Protein AF-A0A545ATY7-F1 (afdb_monomer_lite)

pLDDT: mean 89.37, std 6.81, range [50.31, 97.44]

Secondary structure (DSSP, 8-state):
---SS-TT------EE-SS-EE----TTHHHHHHHHHHTTHHHHHTSTT-TT---S----HHHHHHHHHHHHHHHHHHH---SS------

Sequence (90 aa):
MGEFVPAGFDPPSALVTDDFRLEPLDDQHNERDYDAWTSSVDFIHALPGFETWKWPKPMSRAELDRPLYEAVARWLEQSWPFAELVYAPR

Structure (mmCIF, N/CA/C/O backbone):
data_AF-A0A545ATY7-F1
#
_entry.id   AF-A0A545ATY7-F1
#
loop_
_atom_site.group_PDB
_atom_site.id
_atom_site.type_symbol
_atom_site.label_atom_id
_atom_site.label_alt_id
_atom_site.labe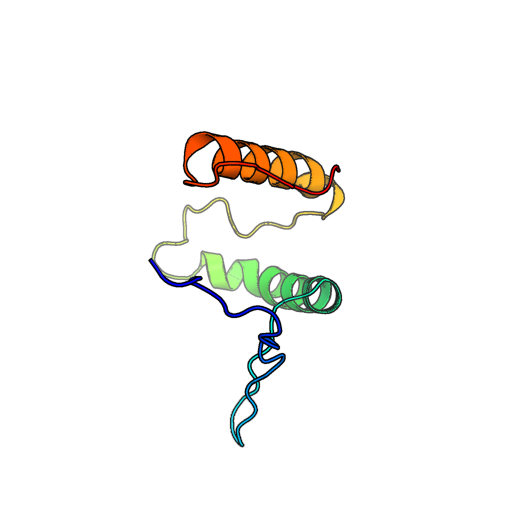l_comp_id
_atom_site.label_asym_id
_atom_site.label_entity_id
_atom_site.label_seq_id
_atom_site.pdbx_PDB_ins_code
_atom_site.Cartn_x
_atom_site.Cartn_y
_atom_site.Cartn_z
_atom_site.occupancy
_atom_site.B_iso_or_equiv
_atom_site.auth_seq_id
_atom_site.auth_comp_id
_atom_site.auth_asym_id
_atom_site.auth_atom_id
_atom_site.pdbx_PDB_model_num
ATOM 1 N N . MET A 1 1 ? -24.553 12.476 21.792 1.00 50.31 1 MET A N 1
ATOM 2 C CA . MET A 1 1 ? -23.931 11.741 20.672 1.00 50.31 1 MET A CA 1
ATOM 3 C C . MET A 1 1 ? -23.617 10.350 21.178 1.00 50.31 1 MET A C 1
ATOM 5 O O . MET A 1 1 ? -23.022 10.260 22.243 1.00 50.31 1 MET A O 1
ATOM 9 N N . GLY A 1 2 ? -24.097 9.307 20.500 1.00 67.19 2 GLY A N 1
ATOM 10 C CA . GLY A 1 2 ? -23.660 7.936 20.777 1.00 67.19 2 GLY A CA 1
ATOM 11 C C . GLY A 1 2 ? -22.255 7.702 20.222 1.00 67.19 2 GLY A C 1
ATOM 12 O O . GLY A 1 2 ? -21.806 8.457 19.360 1.00 67.19 2 GLY A O 1
ATOM 13 N N . GLU A 1 3 ? -21.566 6.690 20.736 1.00 80.31 3 GLU A N 1
ATOM 14 C CA . GLU A 1 3 ? -20.262 6.258 20.230 1.00 80.31 3 GLU A CA 1
ATOM 15 C C . GLU A 1 3 ? -20.398 5.793 18.766 1.00 80.31 3 GLU A C 1
ATOM 17 O O . GLU A 1 3 ? -21.330 5.057 18.443 1.00 80.31 3 GLU A O 1
ATOM 22 N N . PHE A 1 4 ? -19.515 6.249 17.866 1.00 81.38 4 PHE A N 1
ATOM 23 C CA . PHE A 1 4 ? -19.557 5.875 16.440 1.00 81.38 4 PHE A CA 1
ATOM 24 C C . PHE A 1 4 ? -19.341 4.367 16.236 1.00 81.38 4 PHE A C 1
ATOM 26 O O . PHE A 1 4 ? -19.946 3.772 15.346 1.00 81.38 4 PHE A O 1
ATOM 33 N N . VAL A 1 5 ? -18.521 3.752 17.094 1.00 86.19 5 VAL A N 1
ATOM 34 C CA . VAL A 1 5 ? -18.264 2.309 17.135 1.00 86.19 5 VAL A CA 1
ATOM 35 C C . VAL A 1 5 ? -18.545 1.821 18.555 1.00 86.19 5 VAL A C 1
ATOM 37 O O . VAL A 1 5 ? -17.908 2.323 19.474 1.00 86.19 5 VAL A O 1
ATOM 40 N N . PRO A 1 6 ? -19.468 0.869 18.770 1.00 90.25 6 PRO A N 1
ATOM 41 C CA . PRO A 1 6 ? -19.734 0.349 20.105 1.00 90.25 6 PRO A CA 1
ATOM 42 C C . PRO A 1 6 ? -18.501 -0.314 20.723 1.00 90.25 6 PRO A C 1
ATOM 44 O O . PRO A 1 6 ? -17.808 -1.088 20.057 1.00 90.25 6 PRO A O 1
ATOM 47 N N . ALA A 1 7 ? -18.287 -0.098 22.021 1.00 86.00 7 ALA A N 1
ATOM 48 C CA . ALA A 1 7 ? -17.352 -0.905 22.796 1.00 86.00 7 ALA A CA 1
ATOM 49 C C . ALA A 1 7 ? -17.647 -2.412 22.612 1.00 86.00 7 ALA A C 1
ATOM 51 O O . ALA A 1 7 ? -18.742 -2.885 22.921 1.00 86.00 7 ALA A O 1
ATOM 52 N N . GLY A 1 8 ? -16.667 -3.163 22.094 1.00 88.69 8 GLY A N 1
ATOM 53 C CA . GLY A 1 8 ? -16.794 -4.599 21.803 1.00 88.69 8 GLY A CA 1
ATOM 54 C C . GLY A 1 8 ? -17.239 -4.949 20.379 1.00 88.69 8 GLY A C 1
ATOM 55 O O . GLY A 1 8 ? -17.521 -6.115 20.115 1.00 88.69 8 GLY A O 1
ATOM 56 N N . PHE A 1 9 ? -17.306 -3.978 19.463 1.00 90.75 9 PHE A N 1
ATOM 57 C CA . PHE A 1 9 ? -17.463 -4.266 18.039 1.00 90.75 9 PHE A CA 1
ATOM 58 C C . PHE A 1 9 ? -16.293 -5.119 17.526 1.00 90.75 9 PHE A C 1
ATOM 60 O O . PHE A 1 9 ? -15.137 -4.706 17.616 1.00 90.75 9 PHE A O 1
ATOM 67 N N . ASP A 1 10 ? -16.610 -6.289 16.974 1.00 89.81 10 ASP A N 1
ATOM 68 C CA . ASP A 1 10 ? -15.651 -7.175 16.316 1.00 89.81 10 ASP A CA 1
ATOM 69 C C . ASP A 1 10 ? -15.694 -6.925 14.797 1.00 89.81 10 ASP A C 1
ATOM 71 O O . ASP A 1 10 ? -16.700 -7.256 14.155 1.00 89.81 10 ASP A O 1
ATOM 75 N N . PRO A 1 11 ? -14.676 -6.270 14.205 1.00 88.06 11 PRO A N 1
ATOM 76 C CA . PRO A 1 11 ? -14.682 -5.964 12.783 1.00 88.06 11 PRO A CA 1
ATOM 77 C C . PRO A 1 11 ? -14.592 -7.252 11.948 1.00 88.06 11 PRO A C 1
ATOM 79 O O . PRO A 1 11 ? -13.779 -8.128 12.244 1.00 88.06 11 PRO A O 1
ATOM 82 N N . PRO A 1 12 ? -15.376 -7.374 10.862 1.00 89.81 12 PRO A N 1
ATOM 83 C CA . PRO A 1 12 ? -15.311 -8.549 10.006 1.00 89.81 12 PRO A CA 1
ATOM 84 C C . PRO A 1 12 ? -13.929 -8.668 9.354 1.00 89.81 12 PRO A C 1
ATOM 86 O O . PRO A 1 12 ? -13.427 -7.720 8.751 1.00 89.81 12 PRO A O 1
ATOM 89 N N . SER A 1 13 ? -13.338 -9.859 9.444 1.00 90.56 13 SER A N 1
ATOM 90 C CA . SER A 1 13 ? -12.016 -10.155 8.882 1.00 90.56 13 SER A CA 1
ATOM 91 C C . SER A 1 13 ? -12.055 -10.577 7.414 1.00 90.56 13 SER A C 1
ATOM 93 O O . SER A 1 13 ? -11.035 -10.498 6.738 1.00 90.56 13 SER A O 1
ATOM 95 N N . ALA A 1 14 ? -13.209 -11.016 6.902 1.00 93.38 14 ALA A N 1
ATOM 96 C CA . ALA A 1 14 ? -13.392 -11.307 5.486 1.00 93.38 14 ALA A CA 1
ATOM 97 C C . ALA A 1 14 ? -14.871 -11.349 5.067 1.00 93.38 14 ALA A C 1
ATOM 99 O O . ALA A 1 14 ? -15.755 -11.639 5.872 1.00 93.38 14 ALA A O 1
ATOM 100 N N . LEU A 1 15 ? -15.114 -11.152 3.772 1.00 94.19 15 LEU A N 1
ATOM 101 C CA . LEU A 1 15 ? -16.337 -11.524 3.062 1.00 94.19 15 LEU A C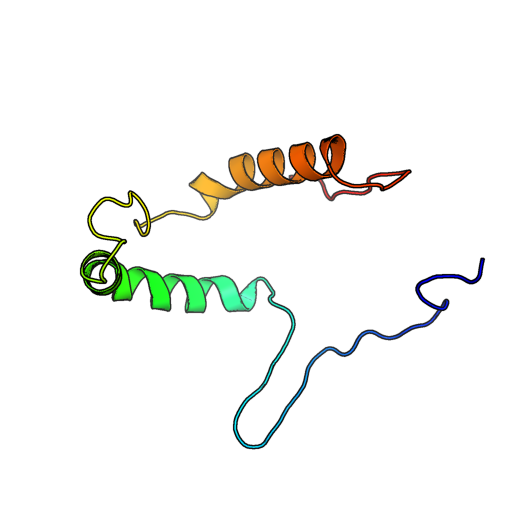A 1
ATOM 102 C C . LEU A 1 15 ? -15.978 -12.598 2.032 1.00 94.19 15 LEU A C 1
ATOM 104 O O . LEU A 1 15 ? -15.129 -12.363 1.178 1.00 94.19 15 LEU A O 1
ATOM 108 N N . VAL A 1 16 ? -16.622 -13.763 2.096 1.00 96.38 16 VAL A N 1
ATOM 109 C CA . VAL A 1 16 ? -16.393 -14.873 1.158 1.00 96.38 16 VAL A CA 1
ATOM 110 C C . VAL A 1 16 ? -17.683 -15.169 0.409 1.00 96.38 16 VAL A C 1
ATOM 112 O O . VAL A 1 16 ? -18.742 -15.305 1.017 1.00 96.38 16 VAL A O 1
ATOM 115 N N . THR A 1 17 ? -17.573 -15.272 -0.908 1.00 96.69 17 THR A N 1
ATOM 116 C CA . THR A 1 17 ? -18.628 -15.687 -1.836 1.00 96.69 17 THR A CA 1
ATOM 117 C C . THR A 1 17 ? -18.100 -16.828 -2.707 1.00 96.69 17 THR A C 1
ATOM 119 O O . THR A 1 17 ? -16.919 -17.169 -2.616 1.00 96.69 17 THR A O 1
ATOM 122 N N . ASP A 1 18 ? -18.946 -17.400 -3.563 1.00 97.25 18 ASP A N 1
ATOM 123 C CA . ASP A 1 18 ? -18.511 -18.429 -4.517 1.00 97.25 18 ASP A CA 1
ATOM 124 C C . ASP A 1 18 ? -17.508 -17.882 -5.552 1.00 97.25 18 ASP A C 1
ATOM 126 O O . ASP A 1 18 ? -16.654 -18.624 -6.036 1.00 97.25 18 ASP A O 1
ATOM 130 N N . ASP A 1 19 ? -17.575 -16.581 -5.853 1.00 97.44 19 ASP A N 1
ATOM 131 C CA . ASP A 1 19 ? -16.765 -15.941 -6.894 1.00 97.44 19 ASP A CA 1
ATOM 132 C C . ASP A 1 19 ? -15.500 -15.2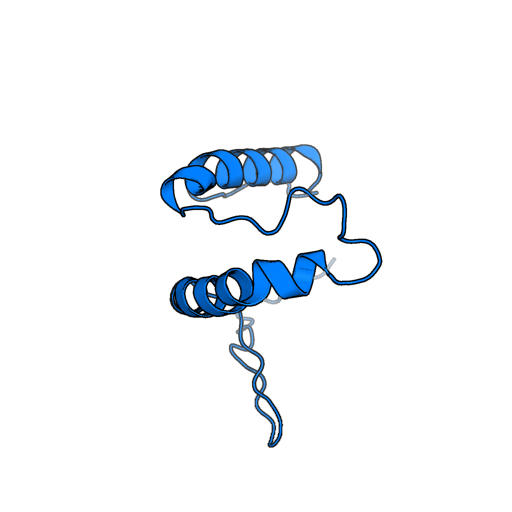66 -6.346 1.00 97.44 19 ASP A C 1
ATOM 134 O O . ASP A 1 19 ? -14.473 -15.200 -7.024 1.00 97.44 19 ASP A O 1
ATOM 138 N N . PHE A 1 20 ? -15.564 -14.714 -5.132 1.00 94.75 20 PHE A N 1
ATOM 139 C CA . PHE A 1 20 ? -14.475 -13.912 -4.580 1.00 94.75 20 PHE A CA 1
ATOM 140 C C . PHE A 1 20 ? -14.428 -13.886 -3.052 1.00 94.75 20 PHE A C 1
ATOM 142 O O . PHE A 1 20 ? -15.425 -14.081 -2.350 1.00 94.75 20 PHE A O 1
ATOM 149 N N . ARG A 1 21 ? -13.237 -13.549 -2.549 1.00 93.44 21 ARG A N 1
ATOM 150 C CA . ARG A 1 21 ? -12.946 -13.259 -1.146 1.00 93.44 21 ARG A CA 1
ATOM 151 C C . ARG A 1 21 ? -12.416 -11.832 -1.021 1.00 93.44 21 ARG A C 1
ATOM 153 O O . ARG A 1 21 ? -11.507 -11.455 -1.752 1.00 93.44 21 ARG A O 1
ATOM 160 N N . LEU A 1 22 ? -12.973 -11.065 -0.090 1.00 93.19 22 LEU A N 1
ATOM 161 C CA . LEU A 1 22 ? -12.447 -9.770 0.339 1.00 93.19 22 LEU A CA 1
ATOM 162 C C . LEU A 1 22 ? -11.932 -9.911 1.763 1.00 93.19 22 LEU A C 1
ATOM 164 O O . LEU A 1 22 ? -12.666 -10.381 2.626 1.00 93.19 22 LEU A O 1
ATOM 168 N N . GLU A 1 23 ? -10.707 -9.481 2.014 1.00 91.88 23 GLU A N 1
ATOM 169 C CA . GLU A 1 23 ? -10.104 -9.415 3.344 1.00 91.88 23 GLU A CA 1
ATOM 170 C C . GLU A 1 23 ? -9.257 -8.140 3.460 1.00 91.88 23 GLU A C 1
ATOM 172 O O . GLU A 1 23 ? -8.828 -7.605 2.431 1.00 91.88 23 GLU A O 1
ATOM 177 N N . PRO A 1 24 ? -9.052 -7.592 4.672 1.00 89.81 24 PRO A N 1
ATOM 178 C CA . PRO A 1 24 ? -8.123 -6.491 4.874 1.00 89.81 24 PRO A CA 1
ATOM 179 C C . PRO A 1 24 ? -6.721 -6.862 4.387 1.00 89.81 24 PRO A C 1
ATOM 181 O O . PRO A 1 24 ? -6.234 -7.958 4.659 1.00 89.81 24 PRO A O 1
ATOM 184 N N . LEU A 1 25 ? -6.067 -5.927 3.697 1.00 87.12 25 LEU A N 1
ATOM 185 C CA . LEU A 1 25 ? -4.671 -6.091 3.308 1.00 87.12 25 LEU A CA 1
ATOM 186 C C . LEU A 1 25 ? -3.781 -6.167 4.550 1.00 87.12 25 LEU A C 1
ATOM 188 O O . LEU A 1 25 ? -3.970 -5.437 5.525 1.00 87.12 25 LEU A O 1
ATOM 192 N N . ASP A 1 26 ? -2.774 -7.022 4.466 1.00 84.00 26 ASP A N 1
ATOM 193 C CA . ASP A 1 26 ? -1.759 -7.233 5.490 1.00 84.00 26 ASP A CA 1
ATOM 194 C C . ASP A 1 26 ? -0.383 -7.442 4.819 1.00 84.00 26 ASP A C 1
ATOM 196 O O . ASP A 1 26 ? -0.263 -7.482 3.589 1.00 84.00 26 ASP A O 1
ATOM 200 N N . ASP A 1 27 ? 0.663 -7.601 5.630 1.00 84.75 27 ASP A N 1
ATOM 201 C CA . ASP A 1 27 ? 2.035 -7.702 5.128 1.00 84.75 27 ASP A CA 1
ATOM 202 C C . ASP A 1 27 ? 2.285 -8.933 4.230 1.00 84.75 27 ASP A C 1
ATOM 204 O O . ASP A 1 27 ? 3.137 -8.852 3.343 1.00 84.75 27 ASP A O 1
ATOM 208 N N . GLN A 1 28 ? 1.556 -10.047 4.404 1.00 84.38 28 GLN A N 1
ATOM 209 C CA . GLN A 1 28 ? 1.747 -11.264 3.587 1.00 84.38 28 GLN A CA 1
ATOM 210 C C . GLN A 1 28 ? 1.227 -11.089 2.150 1.00 84.38 28 GLN A C 1
ATOM 212 O O . GLN A 1 28 ? 1.645 -11.825 1.254 1.00 84.38 28 GLN A O 1
ATOM 217 N N . HIS A 1 29 ? 0.354 -10.109 1.896 1.00 86.88 29 HIS A N 1
ATOM 218 C CA . HIS A 1 29 ? -0.125 -9.810 0.544 1.00 86.88 29 HIS A CA 1
ATOM 219 C C . HIS A 1 29 ? 0.889 -9.012 -0.286 1.00 86.88 29 HIS A C 1
ATOM 221 O O . HIS A 1 29 ? 0.872 -9.102 -1.515 1.00 86.88 29 HIS A O 1
ATOM 227 N N . ASN A 1 30 ? 1.791 -8.269 0.366 1.00 86.31 30 ASN A N 1
ATOM 228 C CA . ASN A 1 30 ? 2.660 -7.293 -0.296 1.00 86.31 30 ASN A CA 1
ATOM 229 C C . ASN A 1 30 ? 3.585 -7.912 -1.351 1.00 86.31 30 ASN A C 1
ATOM 231 O O . ASN A 1 30 ? 3.768 -7.316 -2.406 1.00 86.31 30 ASN A O 1
ATOM 235 N N . GLU A 1 31 ? 4.169 -9.087 -1.093 1.00 88.00 31 GLU A N 1
ATOM 236 C CA . GLU A 1 31 ? 5.081 -9.736 -2.052 1.00 88.00 31 GLU A CA 1
ATOM 237 C C . GLU A 1 31 ? 4.345 -10.166 -3.326 1.00 88.00 31 GLU A C 1
ATOM 239 O O . GLU A 1 31 ? 4.793 -9.884 -4.434 1.00 88.00 31 GLU A O 1
ATOM 244 N N . ARG A 1 32 ? 3.168 -10.784 -3.174 1.00 88.50 32 ARG A N 1
ATOM 245 C CA . ARG A 1 32 ? 2.356 -11.243 -4.309 1.00 88.50 32 ARG A CA 1
ATOM 246 C C . ARG A 1 32 ? 1.813 -10.081 -5.131 1.00 88.50 32 ARG A C 1
ATOM 248 O O . ARG A 1 32 ? 1.771 -10.180 -6.354 1.00 88.50 32 ARG A O 1
ATOM 255 N N . ASP A 1 33 ? 1.389 -9.008 -4.467 1.00 88.69 33 ASP A N 1
ATOM 256 C CA . ASP A 1 33 ? 0.958 -7.786 -5.143 1.00 88.69 33 ASP A CA 1
ATOM 257 C C . ASP A 1 33 ? 2.129 -7.146 -5.898 1.00 88.69 33 ASP A C 1
ATOM 259 O O . ASP A 1 33 ? 2.008 -6.860 -7.090 1.00 88.69 33 ASP A O 1
ATOM 263 N N . TYR A 1 34 ? 3.292 -7.035 -5.243 1.00 89.06 34 TYR A N 1
ATOM 264 C CA . TYR A 1 34 ? 4.520 -6.523 -5.847 1.00 89.06 34 TYR A CA 1
ATOM 265 C C . TYR A 1 34 ? 4.891 -7.277 -7.122 1.00 89.06 34 TYR A C 1
ATOM 267 O O . TYR A 1 34 ? 5.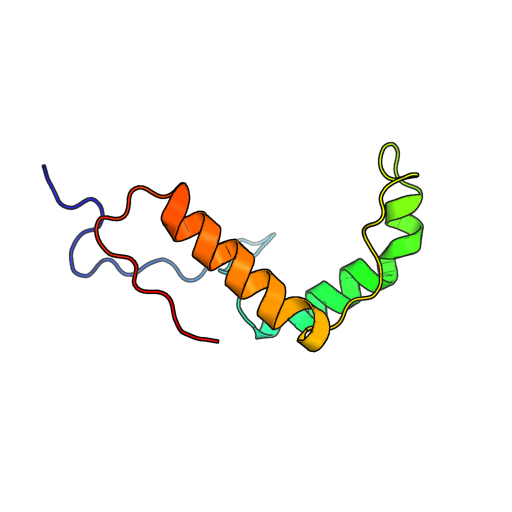082 -6.651 -8.164 1.00 89.06 34 TYR A O 1
ATOM 275 N N . ASP A 1 35 ? 4.930 -8.607 -7.079 1.00 91.31 35 ASP A N 1
ATOM 276 C CA . ASP A 1 35 ? 5.227 -9.440 -8.246 1.00 91.31 35 ASP A CA 1
ATOM 277 C C . ASP A 1 35 ? 4.183 -9.268 -9.364 1.00 91.31 35 ASP A C 1
ATOM 279 O O . ASP A 1 35 ? 4.527 -9.182 -10.550 1.00 91.31 35 ASP A O 1
ATOM 283 N N . ALA A 1 36 ? 2.898 -9.178 -9.007 1.00 92.12 36 ALA A N 1
ATOM 284 C CA . ALA A 1 36 ? 1.812 -9.041 -9.972 1.00 92.12 36 ALA A CA 1
ATOM 285 C C . ALA A 1 36 ? 1.891 -7.721 -10.756 1.00 92.12 36 ALA A C 1
ATOM 287 O O . ALA A 1 36 ? 1.842 -7.732 -11.991 1.00 92.12 36 ALA A O 1
ATOM 288 N N . TRP A 1 37 ? 2.046 -6.579 -10.078 1.00 89.94 37 TRP A N 1
ATOM 289 C CA . TRP A 1 37 ? 2.115 -5.301 -10.790 1.00 89.94 37 TRP A CA 1
ATOM 290 C C . TRP A 1 37 ? 3.486 -5.055 -11.425 1.00 89.94 37 TRP A C 1
ATOM 292 O O . TRP A 1 37 ? 3.536 -4.486 -12.517 1.00 89.94 37 TRP A O 1
ATOM 302 N N . THR A 1 38 ? 4.596 -5.510 -10.824 1.00 93.50 38 THR A N 1
ATOM 303 C CA . THR A 1 38 ? 5.929 -5.328 -11.431 1.00 93.50 38 THR A CA 1
ATOM 304 C C . THR A 1 38 ? 6.100 -6.130 -12.715 1.00 93.50 38 THR A C 1
ATOM 306 O O . THR A 1 38 ? 6.659 -5.610 -13.681 1.00 93.50 38 THR A O 1
ATOM 309 N N . SER A 1 39 ? 5.557 -7.350 -12.782 1.00 94.25 39 SER A N 1
ATOM 310 C CA . SER A 1 39 ? 5.530 -8.135 -14.026 1.00 94.25 39 SER A CA 1
ATOM 311 C C . SER A 1 39 ? 4.641 -7.518 -15.116 1.00 94.25 39 SER A C 1
ATOM 313 O O . SER A 1 39 ? 4.788 -7.853 -16.291 1.00 94.25 39 SER A O 1
ATOM 315 N N . SER A 1 40 ? 3.765 -6.580 -14.745 1.00 95.00 40 SER A N 1
ATOM 316 C CA . SER A 1 40 ? 2.825 -5.900 -15.640 1.00 95.00 40 SER A CA 1
ATOM 317 C C . SER A 1 40 ? 3.252 -4.477 -16.029 1.00 95.00 40 SER A C 1
ATOM 319 O O . SER A 1 40 ? 2.483 -3.785 -16.692 1.00 95.00 40 SER A O 1
ATOM 321 N N . VAL A 1 41 ? 4.452 -4.014 -15.649 1.00 95.00 41 VAL A N 1
ATOM 322 C CA . VAL A 1 41 ? 4.900 -2.617 -15.854 1.00 95.00 41 VAL A CA 1
ATOM 323 C C . VAL A 1 41 ? 4.784 -2.165 -17.311 1.00 95.00 41 VAL A C 1
ATOM 325 O O . VAL A 1 41 ? 4.163 -1.136 -17.582 1.00 95.00 41 VAL A O 1
ATOM 328 N N . ASP A 1 42 ? 5.320 -2.947 -18.251 1.00 94.81 42 ASP A N 1
ATOM 329 C CA . ASP A 1 42 ? 5.289 -2.600 -19.678 1.00 94.81 42 ASP A CA 1
ATOM 330 C C . ASP A 1 42 ? 3.853 -2.518 -20.207 1.00 94.81 42 ASP A C 1
ATOM 332 O O . ASP A 1 42 ? 3.509 -1.616 -20.973 1.00 94.81 42 ASP A O 1
ATOM 336 N N . PHE A 1 43 ? 2.990 -3.435 -19.760 1.00 95.50 43 PHE A N 1
ATOM 337 C CA . PHE A 1 43 ? 1.576 -3.428 -20.117 1.00 95.50 43 PHE A CA 1
ATOM 338 C C . PHE A 1 43 ? 0.866 -2.189 -19.562 1.00 95.50 43 PHE A C 1
ATOM 340 O O . PHE A 1 43 ? 0.122 -1.542 -20.294 1.00 95.50 43 PHE A O 1
ATOM 347 N N . ILE A 1 44 ? 1.121 -1.825 -18.301 1.00 94.69 44 ILE A N 1
ATOM 348 C CA . ILE A 1 44 ? 0.505 -0.659 -17.653 1.00 94.69 44 ILE A CA 1
ATOM 349 C C . ILE A 1 44 ? 0.907 0.635 -18.369 1.00 94.69 44 ILE A C 1
ATOM 351 O O . ILE A 1 44 ? 0.042 1.463 -18.637 1.00 94.69 44 ILE A O 1
ATOM 355 N N . HIS A 1 45 ? 2.176 0.800 -18.751 1.00 96.44 45 HIS A N 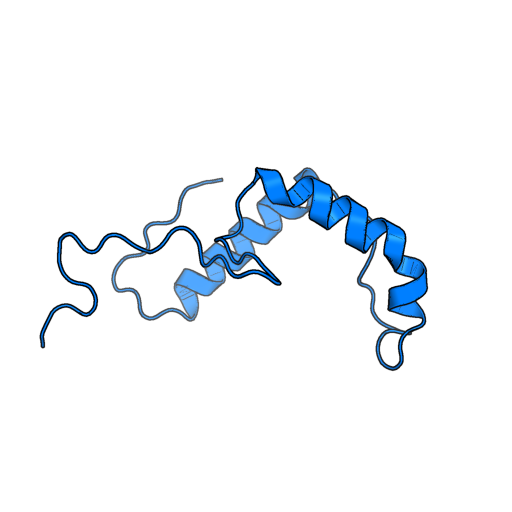1
ATOM 356 C CA . HIS A 1 45 ? 2.616 1.972 -19.520 1.00 96.44 45 HIS A CA 1
ATOM 357 C C . HIS A 1 45 ? 2.036 2.043 -20.936 1.00 96.44 45 HIS A C 1
ATOM 359 O O . HIS A 1 45 ? 1.947 3.133 -21.501 1.00 96.44 45 HIS A O 1
ATOM 365 N N . ALA A 1 46 ? 1.631 0.909 -21.508 1.00 96.56 46 ALA A N 1
ATOM 366 C CA . ALA A 1 46 ? 0.955 0.863 -22.799 1.00 96.56 46 ALA A CA 1
ATOM 367 C C . ALA A 1 46 ? -0.545 1.210 -22.713 1.00 96.56 46 ALA A C 1
ATOM 369 O O . ALA A 1 46 ? -1.186 1.371 -23.756 1.00 96.56 46 ALA A O 1
ATOM 370 N N . LEU A 1 47 ? -1.125 1.318 -21.508 1.00 96.56 47 LEU A N 1
ATOM 371 C CA . LEU A 1 47 ? -2.526 1.698 -21.342 1.00 96.56 47 LEU A CA 1
ATOM 372 C C . LEU A 1 47 ? -2.737 3.193 -21.642 1.00 96.56 47 LEU A C 1
ATOM 374 O O . LEU A 1 47 ? -1.937 4.027 -21.207 1.00 96.56 47 LEU A O 1
ATOM 378 N N . PRO A 1 48 ? -3.848 3.557 -22.315 1.00 96.75 48 PRO A N 1
ATOM 379 C CA . PRO A 1 48 ? -4.188 4.952 -22.566 1.00 96.75 48 PRO A CA 1
ATOM 380 C C . PRO A 1 48 ? -4.204 5.793 -21.283 1.00 96.75 48 PRO A C 1
ATOM 382 O O . PRO A 1 48 ? -4.913 5.465 -20.331 1.00 96.75 48 PRO A O 1
ATOM 385 N N . GLY A 1 49 ? -3.452 6.895 -21.269 1.00 94.25 49 GLY A N 1
ATOM 386 C CA . GLY A 1 49 ? -3.346 7.817 -20.133 1.00 94.25 49 GLY A CA 1
ATOM 387 C C . GLY A 1 49 ? -2.191 7.540 -19.162 1.00 94.25 49 GLY A C 1
ATOM 388 O O . GLY A 1 49 ? -1.975 8.348 -18.254 1.00 94.25 49 GLY A O 1
ATOM 389 N N . PHE A 1 50 ? -1.434 6.454 -19.352 1.00 93.62 50 PHE A N 1
ATOM 390 C CA . PHE A 1 50 ? -0.285 6.065 -18.517 1.00 93.62 50 PHE A CA 1
ATOM 391 C C . PHE A 1 50 ? 1.070 6.191 -19.232 1.00 93.62 50 PHE A C 1
ATOM 393 O O . PHE A 1 50 ? 2.120 5.941 -18.636 1.00 93.62 50 PHE A O 1
ATOM 400 N N . GLU A 1 51 ? 1.080 6.649 -20.484 1.00 94.75 51 GLU A N 1
ATOM 401 C CA . GLU A 1 51 ? 2.254 6.648 -21.367 1.00 94.75 51 GLU A CA 1
ATOM 402 C C . GLU A 1 51 ? 3.385 7.544 -20.845 1.00 94.75 51 GLU A C 1
ATOM 404 O O . GLU A 1 51 ? 4.559 7.334 -21.138 1.00 94.75 51 GLU A O 1
ATOM 409 N N . THR A 1 52 ? 3.027 8.573 -20.073 1.00 94.88 52 THR A N 1
ATOM 410 C CA . THR A 1 52 ? 3.963 9.566 -19.519 1.00 94.88 52 THR A CA 1
ATOM 411 C C . THR A 1 52 ? 4.144 9.454 -18.009 1.00 94.88 52 THR A C 1
ATOM 413 O O . THR A 1 52 ? 4.885 10.240 -17.409 1.00 94.88 52 THR A O 1
ATOM 416 N N . TRP A 1 53 ? 3.465 8.499 -17.370 1.00 94.00 53 TRP A N 1
ATOM 417 C CA . TRP A 1 53 ? 3.571 8.323 -15.930 1.00 94.00 53 TRP A CA 1
ATOM 418 C C . TRP A 1 53 ? 4.954 7.783 -15.569 1.00 94.00 53 TRP A C 1
ATOM 420 O O . TRP A 1 53 ? 5.551 6.998 -16.294 1.00 94.00 53 TRP A O 1
ATOM 430 N N . LYS A 1 54 ? 5.485 8.216 -14.422 1.00 90.31 54 LYS A N 1
ATOM 431 C CA . LYS A 1 54 ? 6.753 7.691 -13.872 1.00 90.31 54 LYS A CA 1
ATOM 432 C C . LYS A 1 54 ? 6.558 6.418 -13.042 1.00 90.31 54 LYS A C 1
ATOM 434 O O . LYS A 1 54 ? 7.530 5.831 -12.573 1.00 90.31 54 LYS A O 1
ATOM 439 N N . TRP A 1 55 ? 5.301 6.060 -12.808 1.00 89.94 55 TRP A N 1
ATOM 440 C CA . TRP A 1 55 ? 4.853 4.847 -12.145 1.00 89.94 55 TRP A CA 1
ATOM 441 C C . TRP A 1 55 ? 4.050 4.022 -13.164 1.00 89.94 55 TRP A C 1
ATOM 443 O O . TRP A 1 55 ? 3.329 4.636 -13.955 1.00 89.94 55 TRP A O 1
ATOM 453 N N . PRO A 1 56 ? 4.112 2.683 -13.124 1.00 92.25 56 PRO A N 1
ATOM 454 C CA . PRO A 1 56 ? 4.891 1.861 -12.196 1.00 92.25 56 PRO A CA 1
ATOM 455 C C . PRO A 1 56 ? 6.365 1.712 -12.609 1.00 92.25 56 PRO A C 1
ATOM 457 O O . PRO A 1 56 ? 6.702 1.624 -13.778 1.00 92.25 56 PRO A O 1
ATOM 460 N N . LYS A 1 57 ? 7.266 1.651 -11.626 1.00 91.69 57 LYS A N 1
ATOM 461 C CA . LYS A 1 57 ? 8.683 1.283 -11.809 1.00 91.69 57 LYS A CA 1
ATOM 462 C C . LYS A 1 57 ? 9.083 0.321 -10.689 1.00 91.69 57 LYS A C 1
ATOM 464 O O . LYS A 1 57 ? 8.455 0.397 -9.636 1.00 91.69 57 LYS A O 1
ATOM 469 N N . PRO A 1 58 ? 10.117 -0.522 -10.842 1.00 89.44 58 PRO A N 1
ATOM 470 C CA . PRO A 1 58 ? 10.643 -1.301 -9.723 1.00 89.44 58 PRO A CA 1
ATOM 471 C C . PRO A 1 58 ? 11.002 -0.396 -8.534 1.00 89.44 58 PRO A C 1
ATOM 473 O O . PRO A 1 58 ? 11.613 0.663 -8.712 1.00 89.44 58 PRO A O 1
ATOM 476 N N . MET A 1 59 ? 10.598 -0.802 -7.332 1.00 87.69 59 MET A N 1
ATOM 477 C CA . MET A 1 59 ? 10.823 -0.078 -6.076 1.00 87.69 59 MET A CA 1
ATOM 478 C C . MET A 1 59 ? 11.058 -1.089 -4.958 1.00 87.69 59 MET A C 1
ATOM 480 O O . MET A 1 59 ? 10.535 -2.196 -5.006 1.00 87.69 59 MET A O 1
ATOM 484 N N . SER A 1 60 ? 11.819 -0.724 -3.930 1.00 86.69 60 SER A N 1
ATOM 485 C CA . SER A 1 60 ? 12.029 -1.610 -2.777 1.00 86.69 60 SER A CA 1
ATOM 486 C C . SER A 1 60 ? 11.314 -1.100 -1.531 1.00 86.69 60 SER A C 1
ATOM 488 O O . SER A 1 60 ? 11.159 0.106 -1.338 1.00 86.69 60 SER A O 1
ATOM 490 N N . ARG A 1 61 ? 10.946 -2.017 -0.626 1.00 83.75 61 ARG A N 1
ATOM 491 C CA . ARG A 1 61 ? 10.424 -1.647 0.698 1.00 83.75 61 ARG A CA 1
ATOM 492 C C . ARG A 1 61 ? 11.382 -0.704 1.426 1.00 83.75 61 ARG A C 1
ATOM 494 O O . ARG A 1 61 ? 10.938 0.301 1.955 1.00 83.75 61 ARG A O 1
ATOM 501 N N . ALA A 1 62 ? 12.686 -0.980 1.400 1.00 88.50 62 ALA A N 1
ATOM 502 C CA . ALA A 1 62 ? 13.689 -0.139 2.057 1.00 88.50 62 ALA A CA 1
ATOM 503 C C . ALA A 1 62 ? 13.752 1.294 1.489 1.00 88.50 62 ALA A C 1
ATOM 505 O O . ALA A 1 62 ? 13.971 2.235 2.245 1.00 88.50 62 ALA A O 1
ATOM 506 N N . GLU A 1 63 ? 13.536 1.466 0.179 1.00 90.56 63 GLU A N 1
ATOM 507 C CA . GLU A 1 63 ? 13.460 2.786 -0.471 1.00 90.56 63 GLU A CA 1
ATOM 508 C C . GLU A 1 63 ? 12.222 3.573 -0.018 1.00 90.56 63 GLU A C 1
ATOM 510 O O . GLU A 1 63 ? 12.295 4.791 0.140 1.00 90.56 63 GLU A O 1
ATOM 515 N N . LEU A 1 64 ? 11.094 2.890 0.200 1.00 89.69 64 LEU A N 1
ATOM 516 C CA . LEU A 1 64 ? 9.798 3.531 0.432 1.00 89.69 64 LEU A CA 1
ATOM 517 C C . LEU A 1 64 ? 9.357 3.593 1.898 1.00 89.69 64 LEU A C 1
ATOM 519 O O . LEU A 1 64 ? 8.506 4.420 2.209 1.00 89.69 64 LEU A O 1
ATOM 523 N N . ASP A 1 65 ? 9.921 2.784 2.799 1.00 90.25 65 ASP A N 1
ATOM 524 C CA . ASP A 1 65 ? 9.448 2.652 4.188 1.00 90.25 65 ASP A CA 1
ATOM 525 C C . ASP A 1 65 ? 9.454 3.998 4.936 1.00 90.25 65 ASP A C 1
ATOM 527 O O . ASP A 1 65 ? 8.421 4.438 5.448 1.00 90.25 65 ASP A O 1
ATOM 531 N N . ARG A 1 66 ? 10.588 4.716 4.914 1.00 93.88 66 ARG A N 1
ATOM 532 C CA . ARG A 1 66 ? 10.721 6.035 5.558 1.00 93.88 66 ARG A CA 1
ATOM 533 C C . ARG A 1 66 ? 9.875 7.118 4.868 1.00 93.88 66 ARG A C 1
ATOM 535 O O . ARG A 1 66 ? 9.097 7.761 5.576 1.00 93.88 66 ARG A O 1
ATOM 542 N N . PRO A 1 67 ? 9.955 7.326 3.535 1.00 94.56 67 PRO A N 1
ATOM 543 C CA . PRO A 1 67 ? 9.122 8.326 2.863 1.00 94.56 67 PRO A CA 1
ATOM 544 C C . PRO A 1 67 ? 7.618 8.097 3.041 1.00 94.56 67 PRO A C 1
ATOM 546 O O . PRO A 1 67 ? 6.869 9.060 3.207 1.00 94.56 67 PRO A O 1
ATOM 549 N N . LEU A 1 68 ? 7.169 6.836 3.022 1.00 91.75 68 LEU A N 1
ATOM 550 C CA . LEU A 1 68 ? 5.765 6.486 3.220 1.00 91.75 68 LEU A CA 1
ATOM 551 C C . LEU A 1 68 ? 5.312 6.834 4.637 1.00 91.75 68 LEU A C 1
ATOM 553 O O . LEU A 1 68 ? 4.287 7.494 4.801 1.00 91.75 68 LEU A O 1
ATOM 557 N N . TYR A 1 69 ? 6.091 6.442 5.647 1.00 93.56 69 TYR A N 1
ATOM 558 C CA . TYR A 1 69 ? 5.803 6.775 7.038 1.00 93.56 69 TYR A CA 1
ATOM 559 C C . TYR A 1 69 ? 5.666 8.282 7.254 1.00 93.56 69 TYR A C 1
ATOM 561 O O . TYR A 1 69 ? 4.675 8.737 7.818 1.00 93.56 69 TYR A O 1
ATOM 569 N N . GLU A 1 70 ? 6.630 9.067 6.770 1.00 95.44 70 GLU A N 1
ATOM 570 C CA . GLU A 1 70 ? 6.623 10.523 6.927 1.00 95.44 70 GLU A CA 1
ATOM 571 C C . GLU A 1 70 ? 5.444 11.175 6.200 1.00 95.44 70 GLU A C 1
ATOM 573 O O . GLU A 1 70 ? 4.832 12.111 6.716 1.00 95.44 70 GLU A O 1
ATOM 578 N N . ALA A 1 71 ? 5.103 10.688 5.003 1.00 95.06 71 ALA A N 1
ATOM 579 C CA . ALA A 1 71 ? 3.961 11.187 4.250 1.00 95.06 71 ALA A CA 1
ATOM 580 C C . ALA A 1 71 ? 2.636 10.909 4.973 1.00 95.06 71 ALA A C 1
ATOM 582 O O . ALA A 1 71 ? 1.804 11.813 5.074 1.00 95.06 71 ALA A O 1
ATOM 583 N N . VAL A 1 72 ? 2.458 9.692 5.496 1.00 93.19 72 VAL A N 1
ATOM 584 C CA . VAL A 1 72 ? 1.249 9.292 6.229 1.00 93.19 72 VAL A CA 1
ATOM 585 C C . VAL A 1 72 ? 1.151 10.027 7.562 1.00 93.19 72 VAL A C 1
ATOM 587 O O . VAL A 1 72 ? 0.102 10.599 7.843 1.00 93.19 72 VAL A O 1
ATOM 590 N N . ALA A 1 73 ? 2.232 10.089 8.343 1.00 92.25 73 ALA A N 1
ATOM 591 C CA . ALA A 1 73 ? 2.267 10.831 9.604 1.00 92.25 73 ALA A CA 1
ATOM 592 C C . ALA A 1 73 ? 1.884 12.302 9.389 1.00 92.25 73 ALA A C 1
ATOM 594 O O . ALA A 1 73 ? 0.963 12.810 10.026 1.00 92.25 73 ALA A O 1
ATOM 595 N N . ARG A 1 74 ? 2.501 12.957 8.397 1.00 93.12 74 ARG A N 1
ATOM 596 C CA . ARG A 1 74 ? 2.194 14.348 8.047 1.00 93.12 74 ARG A CA 1
ATOM 597 C C . ARG A 1 74 ? 0.735 14.535 7.626 1.00 93.12 74 ARG A C 1
ATOM 599 O O . ARG A 1 74 ? 0.115 15.533 7.978 1.00 93.12 74 ARG A O 1
ATOM 606 N N . TRP A 1 75 ? 0.185 13.615 6.839 1.00 93.25 75 TRP A N 1
ATOM 607 C CA . TRP A 1 75 ? -1.211 13.691 6.411 1.00 93.25 75 TRP A CA 1
ATOM 608 C C . TRP A 1 75 ? -2.184 13.521 7.583 1.00 93.25 75 TRP A C 1
ATOM 610 O O . TRP A 1 75 ? -3.139 14.295 7.687 1.00 93.25 75 TRP A O 1
ATOM 620 N N . LEU A 1 76 ? -1.908 12.570 8.481 1.00 92.19 76 LEU A N 1
ATOM 621 C CA . LEU A 1 76 ? -2.690 12.351 9.698 1.00 92.19 76 LEU A CA 1
ATOM 622 C C . LEU A 1 76 ? -2.704 13.605 10.582 1.00 92.19 76 LEU A C 1
ATOM 624 O O . LEU A 1 76 ? -3.765 13.992 11.057 1.00 92.19 76 LEU A O 1
ATOM 628 N N . GLU A 1 77 ? -1.560 14.275 10.735 1.00 88.75 77 GLU A N 1
ATOM 629 C CA . GLU A 1 77 ? -1.445 15.525 11.497 1.00 88.75 77 GLU A CA 1
ATOM 630 C C . GLU A 1 77 ? -2.191 16.704 10.854 1.00 88.75 77 GLU A C 1
ATOM 632 O O . GLU A 1 77 ? -2.766 17.532 11.556 1.00 88.75 77 GLU A O 1
ATOM 637 N N . GLN A 1 78 ? -2.155 16.826 9.524 1.00 90.56 78 GLN A N 1
ATOM 638 C CA . GLN A 1 78 ? -2.613 18.041 8.838 1.00 90.56 78 GLN A CA 1
ATOM 639 C C . GLN A 1 78 ? -4.069 17.996 8.382 1.00 90.56 78 GLN A C 1
ATOM 641 O O . GLN A 1 78 ? -4.712 19.038 8.285 1.00 90.56 78 GLN A O 1
ATOM 646 N N . SER A 1 79 ? -4.563 16.818 8.004 1.00 89.00 79 SER A N 1
ATOM 647 C CA . SER A 1 79 ? -5.830 16.685 7.272 1.00 89.00 79 SER A CA 1
ATOM 648 C C . SER A 1 79 ? -6.892 15.908 8.034 1.00 89.00 79 SER A C 1
ATOM 650 O O . SER A 1 79 ? -8.067 15.980 7.672 1.00 89.00 79 SER A O 1
ATOM 652 N N . TRP A 1 80 ? -6.504 15.146 9.056 1.00 80.50 80 TRP A N 1
ATOM 653 C CA . TRP A 1 80 ? -7.414 14.218 9.707 1.00 80.50 80 TRP A CA 1
ATOM 654 C C . TRP A 1 80 ? -7.959 14.777 11.028 1.00 80.50 80 TRP A C 1
ATOM 656 O O . TRP A 1 80 ? -7.197 15.327 11.820 1.00 80.50 80 TRP A O 1
ATOM 666 N N . PRO A 1 81 ? -9.268 14.647 11.314 1.00 84.38 81 PRO A N 1
ATOM 667 C CA . PRO A 1 81 ? -9.904 15.306 12.456 1.00 84.38 81 PRO A CA 1
ATOM 668 C C . PRO A 1 81 ? -9.742 14.527 13.776 1.00 84.38 81 PRO A C 1
ATOM 670 O O . PRO A 1 81 ? -10.671 14.483 14.584 1.00 84.38 81 PRO A O 1
ATOM 673 N N . PHE A 1 82 ? -8.605 13.864 14.004 1.00 80.19 82 PHE A N 1
ATOM 674 C CA . PHE A 1 82 ? -8.363 13.177 15.274 1.00 80.19 82 PHE A CA 1
ATOM 675 C C . PHE A 1 82 ? -7.873 14.165 16.337 1.00 80.19 82 PHE A C 1
ATOM 677 O O . PHE A 1 82 ? -6.958 14.946 16.098 1.00 80.19 82 PHE A O 1
ATOM 684 N N . ALA A 1 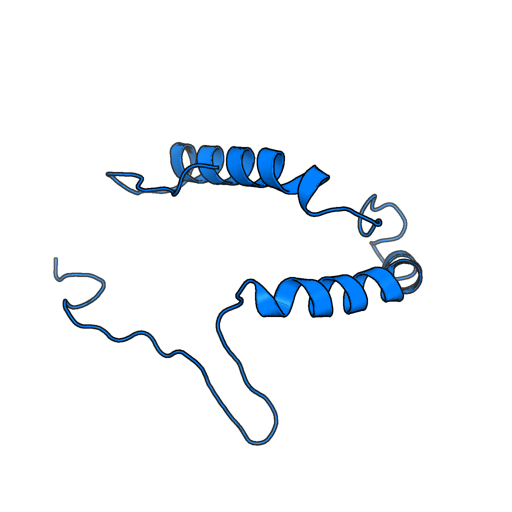83 ? -8.478 14.117 17.527 1.00 77.44 83 ALA A N 1
ATOM 685 C CA . ALA A 1 83 ? -8.051 14.930 18.668 1.00 77.44 83 ALA A CA 1
ATOM 686 C C . ALA A 1 83 ? -6.705 14.462 19.254 1.00 77.44 83 ALA A C 1
ATOM 688 O O . ALA A 1 83 ? -5.977 15.256 19.842 1.00 77.44 83 ALA A O 1
ATOM 689 N N . GLU A 1 84 ? -6.383 13.180 19.079 1.00 80.19 84 GLU A N 1
ATOM 690 C CA . GLU A 1 84 ? -5.131 12.561 19.493 1.00 80.19 84 GLU A CA 1
ATOM 691 C C . GLU A 1 84 ? -4.679 11.588 18.401 1.00 80.19 84 GLU A C 1
ATOM 693 O O . GLU A 1 84 ? -5.465 10.764 17.927 1.00 80.19 84 GLU A O 1
ATOM 698 N N . LEU A 1 85 ? -3.418 11.702 17.984 1.00 82.06 85 LEU A N 1
ATOM 699 C CA . LEU A 1 85 ? -2.822 10.846 16.968 1.00 82.06 85 LEU A CA 1
ATOM 700 C C . LEU A 1 85 ? -1.928 9.801 17.636 1.00 82.06 85 LEU A C 1
ATOM 702 O O . LEU A 1 85 ? -0.856 10.125 18.142 1.00 82.06 85 LEU A O 1
ATOM 706 N N . VAL A 1 86 ? -2.344 8.536 17.581 1.00 81.25 86 VAL A N 1
ATOM 707 C CA . VAL A 1 86 ? -1.506 7.393 17.960 1.00 81.25 86 VAL A CA 1
ATOM 708 C C . VAL A 1 86 ? -1.083 6.678 16.684 1.00 81.25 86 VAL A C 1
ATOM 710 O O . VAL A 1 86 ? -1.873 5.962 16.070 1.00 81.25 86 VAL A O 1
ATOM 713 N N . TYR A 1 87 ? 0.166 6.890 16.271 1.00 83.44 87 TYR A N 1
ATOM 714 C CA . TYR A 1 87 ? 0.746 6.254 15.091 1.00 83.44 87 TYR A CA 1
ATOM 715 C C . TYR A 1 87 ? 2.051 5.546 15.460 1.00 83.44 87 TYR A C 1
ATOM 717 O O . TYR A 1 87 ? 2.886 6.097 16.178 1.00 83.44 87 TYR A O 1
ATOM 725 N N . ALA A 1 88 ? 2.200 4.295 15.023 1.00 85.88 88 ALA A N 1
ATOM 726 C CA . ALA A 1 88 ? 3.334 3.461 15.409 1.00 85.88 88 ALA A CA 1
ATOM 727 C C . ALA A 1 88 ? 4.644 4.011 14.812 1.00 85.88 88 ALA A C 1
ATOM 729 O O . ALA A 1 88 ? 4.686 4.232 13.601 1.00 85.88 88 ALA A O 1
ATOM 730 N N . PRO A 1 89 ? 5.710 4.207 15.612 1.00 82.38 89 PRO A N 1
ATOM 731 C CA . PRO A 1 89 ? 6.967 4.758 15.115 1.00 82.38 89 PRO A CA 1
ATOM 732 C C . PRO A 1 89 ? 7.661 3.813 14.121 1.00 82.38 89 PRO A C 1
ATOM 734 O O . PRO A 1 89 ? 7.558 2.589 14.236 1.00 82.38 89 PRO A O 1
ATOM 737 N N . ARG A 1 90 ? 8.399 4.402 13.172 1.00 78.94 90 ARG A N 1
ATOM 738 C CA . ARG A 1 90 ? 9.264 3.719 12.194 1.00 78.94 90 ARG A CA 1
ATOM 739 C C . ARG A 1 90 ? 10.718 4.129 12.345 1.00 78.94 90 ARG A C 1
ATOM 741 O O . ARG A 1 90 ? 10.988 5.345 12.504 1.00 78.94 90 ARG A O 1
#

Organism: NCBI:txid2593070

Radius of gyration: 18.4 Å; chains: 1; bounding box: 38×36×46 Å

Foldseek 3Di:
DDDPADDPDDDDQWDDDPVDIDGDDDPVCVVVVLVVVAVCFVVQCVDPPNVPPPPDDDDDCVRPVVVVLVVVVVCCVPPNPDPDDDDDDD